Protein AF-A0A0J9YFS3-F1 (afdb_monomer)

pLDDT: mean 89.91, std 9.39, range [38.59, 97.0]

Structure (mmCIF, N/CA/C/O backbone):
data_AF-A0A0J9YFS3-F1
#
_entry.id   AF-A0A0J9YFS3-F1
#
loop_
_atom_site.group_PDB
_atom_site.id
_atom_site.type_symbol
_atom_site.label_atom_id
_atom_site.label_alt_id
_atom_site.label_comp_id
_atom_site.label_asym_id
_atom_site.label_entity_id
_atom_site.label_seq_id
_atom_site.pdbx_PDB_ins_code
_atom_site.Cartn_x
_atom_site.Cartn_y
_atom_site.Cartn_z
_atom_site.occupancy
_atom_site.B_iso_or_equiv
_atom_site.auth_seq_id
_atom_site.auth_comp_id
_atom_site.auth_asym_id
_atom_site.auth_atom_id
_atom_site.pdbx_PDB_model_num
ATOM 1 N N . GLU A 1 1 ? -10.698 -9.297 41.426 1.00 55.16 1 GLU A N 1
ATOM 2 C CA . GLU A 1 1 ? -11.127 -9.859 42.724 1.00 55.16 1 GLU A CA 1
ATOM 3 C C . GLU A 1 1 ? -10.001 -10.351 43.639 1.00 55.16 1 GLU A C 1
ATOM 5 O O . GLU A 1 1 ? -10.260 -10.469 44.822 1.00 55.16 1 GLU A O 1
ATOM 10 N N . ASN A 1 2 ? -8.738 -10.502 43.205 1.00 69.31 2 ASN A N 1
ATOM 11 C CA . ASN A 1 2 ? -7.644 -10.942 44.098 1.00 69.31 2 ASN A CA 1
ATOM 12 C C . ASN A 1 2 ? -6.583 -9.858 44.385 1.00 69.31 2 ASN A C 1
ATOM 14 O O . ASN A 1 2 ? -5.422 -9.997 44.013 1.00 69.31 2 ASN A O 1
ATOM 18 N N . VAL A 1 3 ? -6.963 -8.766 45.062 1.00 72.06 3 VAL A N 1
ATOM 19 C CA . VAL A 1 3 ? -6.001 -7.767 45.578 1.00 72.06 3 VAL A CA 1
ATOM 20 C C . VAL A 1 3 ? -5.992 -7.811 47.104 1.00 72.06 3 VAL A C 1
ATOM 22 O O . VAL A 1 3 ? -7.007 -7.531 47.735 1.00 72.06 3 VAL A O 1
ATOM 25 N N . LYS A 1 4 ? -4.845 -8.166 47.696 1.00 76.81 4 LYS A N 1
ATOM 26 C CA . LYS A 1 4 ? -4.739 -8.529 49.122 1.00 76.81 4 LYS A CA 1
ATOM 27 C C . LYS A 1 4 ? -4.835 -7.346 50.100 1.00 76.81 4 LYS A C 1
ATOM 29 O O . LYS A 1 4 ? -5.297 -7.526 51.216 1.00 76.81 4 LYS A O 1
ATOM 34 N N . THR A 1 5 ? -4.454 -6.131 49.699 1.00 82.62 5 THR A N 1
ATOM 35 C CA . THR A 1 5 ? -4.375 -4.959 50.605 1.00 82.62 5 THR A CA 1
ATOM 36 C C . THR A 1 5 ? -5.307 -3.819 50.177 1.00 82.62 5 THR A C 1
ATOM 38 O O . THR A 1 5 ? -5.415 -3.547 48.977 1.00 82.62 5 THR A O 1
ATOM 41 N N . GLY A 1 6 ? -5.883 -3.080 51.133 1.00 80.38 6 GLY A N 1
ATOM 42 C CA . GLY A 1 6 ? -6.810 -1.963 50.878 1.00 80.38 6 GLY A CA 1
ATOM 43 C C . GLY A 1 6 ? -6.247 -0.835 50.000 1.00 80.38 6 GLY A C 1
ATOM 44 O O . GLY A 1 6 ? -6.927 -0.382 49.084 1.00 80.38 6 GLY A O 1
ATOM 45 N N . PHE A 1 7 ? -4.976 -0.457 50.185 1.00 83.94 7 PHE A N 1
ATOM 46 C CA . PHE A 1 7 ? -4.300 0.548 49.349 1.00 83.94 7 PHE A CA 1
ATOM 47 C C . PHE A 1 7 ? -4.269 0.158 47.862 1.00 83.94 7 PHE A C 1
ATOM 49 O O . PHE A 1 7 ? -4.624 0.945 46.985 1.00 83.94 7 PHE A O 1
ATOM 56 N N . HIS A 1 8 ? -3.896 -1.091 47.565 1.00 83.94 8 HIS A N 1
ATOM 57 C CA . HIS A 1 8 ? -3.869 -1.595 46.194 1.00 83.94 8 HIS A CA 1
ATOM 58 C C . HIS A 1 8 ? -5.277 -1.742 45.597 1.00 83.94 8 HIS A C 1
ATOM 60 O O . HIS A 1 8 ? -5.435 -1.522 44.397 1.00 83.94 8 HIS A O 1
ATOM 66 N N . LYS A 1 9 ? -6.300 -2.052 46.413 1.00 85.38 9 LYS A N 1
ATOM 67 C CA . LYS A 1 9 ? -7.706 -2.025 45.970 1.00 85.38 9 LYS A CA 1
ATOM 68 C C . LYS A 1 9 ? -8.108 -0.607 45.551 1.00 85.38 9 LYS A C 1
ATOM 70 O O . LYS A 1 9 ? -8.561 -0.426 44.427 1.00 85.38 9 LYS A O 1
ATOM 75 N N . ALA A 1 10 ? -7.838 0.402 46.381 1.00 86.44 10 ALA A N 1
ATOM 76 C CA . ALA A 1 10 ? -8.145 1.799 46.064 1.00 86.44 10 ALA A CA 1
ATOM 77 C C . ALA A 1 10 ? -7.400 2.294 44.807 1.00 86.44 10 ALA A C 1
ATOM 79 O O . ALA A 1 10 ? -7.988 2.916 43.925 1.00 86.44 10 ALA A O 1
ATOM 80 N N . LYS A 1 11 ? -6.112 1.950 44.667 1.00 87.75 11 LYS A N 1
ATOM 81 C CA . LYS A 1 11 ? -5.310 2.277 43.475 1.00 87.75 11 LYS A CA 1
ATOM 82 C C . LYS A 1 11 ? -5.856 1.616 42.202 1.00 87.75 11 LYS A C 1
ATOM 84 O O . LYS A 1 11 ? -5.812 2.230 41.134 1.00 87.75 11 LYS A O 1
ATOM 89 N N . LEU A 1 12 ? -6.353 0.379 42.303 1.00 88.56 12 LEU A N 1
ATOM 90 C CA . LEU A 1 12 ? -6.974 -0.336 41.188 1.00 88.56 12 LEU A CA 1
ATOM 91 C C . LEU A 1 12 ? -8.295 0.319 40.772 1.00 88.56 12 LEU A C 1
ATOM 93 O O . LEU A 1 12 ? -8.501 0.527 39.579 1.00 88.56 12 LEU A O 1
ATOM 97 N N . GLU A 1 13 ? -9.140 0.691 41.732 1.00 89.62 13 GLU A N 1
ATOM 98 C CA . GLU A 1 13 ? -10.409 1.377 41.464 1.00 89.62 13 GLU A CA 1
ATOM 99 C C . GLU A 1 13 ? -10.193 2.728 40.765 1.00 89.62 13 GLU A C 1
ATOM 101 O O . GLU A 1 13 ? -10.807 3.002 39.734 1.00 89.62 13 GLU A O 1
ATOM 106 N N . THR A 1 14 ? -9.216 3.527 41.206 1.00 91.00 14 THR A N 1
ATOM 107 C CA . THR A 1 14 ? -8.851 4.774 40.511 1.00 91.00 14 THR A CA 1
ATOM 108 C C . THR A 1 14 ? -8.355 4.520 39.083 1.00 91.00 14 THR A C 1
ATOM 110 O O . THR A 1 14 ? -8.706 5.256 38.159 1.00 91.00 14 THR A O 1
ATOM 113 N N . LYS A 1 15 ? -7.551 3.466 38.864 1.00 90.69 15 LYS A N 1
ATOM 114 C CA . LYS A 1 15 ? -7.109 3.069 37.515 1.00 90.69 15 LYS A CA 1
ATOM 115 C C . LYS A 1 15 ? -8.284 2.645 36.634 1.00 90.69 15 LYS A C 1
ATOM 117 O O . LYS A 1 15 ? -8.315 3.045 35.474 1.00 90.69 15 LYS A O 1
ATOM 122 N N . ARG A 1 16 ? -9.228 1.867 37.175 1.00 91.44 16 ARG A N 1
ATOM 123 C CA . ARG A 1 16 ? -10.449 1.433 36.478 1.00 91.44 16 ARG A CA 1
ATOM 124 C C . ARG A 1 16 ? -11.292 2.624 36.057 1.00 91.44 16 ARG A C 1
ATOM 126 O O . ARG A 1 16 ? -11.628 2.724 34.883 1.00 91.44 16 ARG A O 1
ATOM 133 N N . LYS A 1 17 ? -11.543 3.567 36.969 1.00 94.25 17 LYS A N 1
ATOM 134 C CA . LYS A 1 17 ? -12.288 4.792 36.658 1.00 94.25 17 LYS A CA 1
ATOM 135 C C . LYS A 1 17 ? -11.631 5.578 35.517 1.00 94.25 17 LYS A C 1
ATOM 137 O O . LYS A 1 17 ? -12.284 5.855 34.519 1.00 94.25 17 LYS A O 1
ATOM 142 N N . ARG A 1 18 ? -10.314 5.812 35.596 1.00 93.69 18 ARG A N 1
ATOM 143 C CA . ARG A 1 18 ? -9.548 6.480 34.523 1.00 93.69 18 ARG A CA 1
ATOM 144 C C . ARG A 1 18 ? -9.530 5.708 33.204 1.00 93.69 18 ARG A C 1
ATOM 146 O O . ARG A 1 18 ? -9.299 6.299 32.155 1.00 93.69 18 ARG A O 1
ATOM 153 N N . PHE A 1 19 ? -9.632 4.383 33.243 1.00 94.62 19 PHE A N 1
ATOM 154 C CA . PHE A 1 19 ? -9.695 3.560 32.037 1.00 94.62 19 PHE A CA 1
ATOM 155 C C . PHE A 1 19 ? -11.069 3.679 31.370 1.00 94.62 19 PHE A C 1
ATOM 157 O O . PHE A 1 19 ? -11.141 3.864 30.159 1.00 94.62 19 PHE A O 1
ATOM 164 N N . LEU A 1 20 ? -12.143 3.647 32.163 1.00 95.75 20 LEU A N 1
ATOM 165 C CA . LEU A 1 20 ? -13.512 3.849 31.685 1.00 95.75 20 LEU A CA 1
ATOM 166 C C . LEU A 1 20 ? -13.707 5.248 31.092 1.00 95.75 20 LEU A C 1
ATOM 168 O O . LEU A 1 20 ? -14.267 5.370 30.007 1.00 95.75 20 LEU A O 1
ATOM 172 N N . GLU A 1 21 ? -13.199 6.286 31.761 1.00 95.12 21 GLU A N 1
ATOM 173 C CA . GLU A 1 21 ? -13.214 7.665 31.251 1.00 95.12 21 GLU A CA 1
ATOM 174 C C . GLU A 1 21 ? -12.500 7.758 29.896 1.00 95.12 21 GLU A C 1
ATOM 176 O O . GLU A 1 21 ? -13.107 8.190 28.920 1.00 95.12 21 GLU A O 1
ATOM 181 N N . ARG A 1 22 ? -11.272 7.229 29.795 1.00 93.19 22 ARG A N 1
ATOM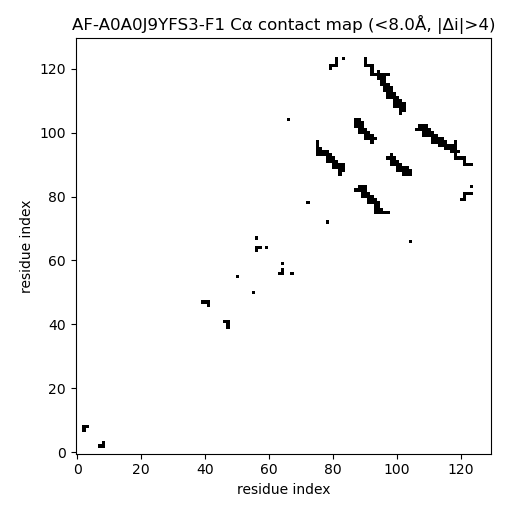 182 C CA . ARG A 1 22 ? -10.520 7.199 28.530 1.00 93.19 22 ARG A CA 1
ATOM 183 C C . ARG A 1 22 ? -11.220 6.407 27.430 1.00 93.19 22 ARG A C 1
ATOM 185 O O . ARG A 1 22 ? -11.238 6.847 26.292 1.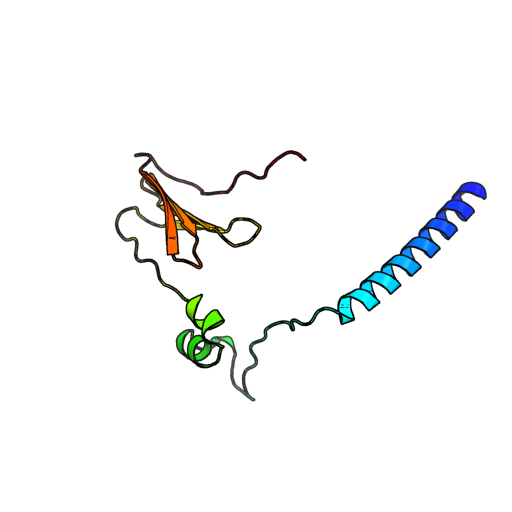00 93.19 22 ARG A O 1
ATOM 192 N N . THR A 1 23 ? -11.824 5.266 27.754 1.00 94.00 23 THR A N 1
ATOM 193 C CA . THR A 1 23 ? -12.576 4.464 26.771 1.00 94.00 23 THR A CA 1
ATOM 194 C C . THR A 1 23 ? -13.768 5.251 26.230 1.00 94.00 23 THR A C 1
ATOM 196 O O . THR A 1 23 ? -14.019 5.251 25.029 1.00 94.00 23 THR A O 1
ATOM 199 N N . ARG A 1 24 ? -14.474 5.979 27.104 1.00 93.38 24 ARG A N 1
ATOM 200 C CA . ARG A 1 24 ? -15.595 6.839 26.715 1.00 93.38 24 ARG A CA 1
ATOM 201 C C . ARG A 1 24 ? -15.147 8.009 25.841 1.00 93.38 24 ARG A C 1
ATOM 203 O O . ARG A 1 24 ? -15.855 8.370 24.908 1.00 93.38 24 ARG A O 1
ATOM 210 N N . GLU A 1 25 ? -14.005 8.611 26.156 1.00 92.62 25 GLU A N 1
ATOM 211 C CA . GLU A 1 25 ? -13.410 9.679 25.350 1.00 92.62 25 GLU A CA 1
ATOM 212 C C . GLU A 1 25 ? -12.977 9.172 23.971 1.00 92.62 25 GLU A C 1
ATOM 214 O O . GLU A 1 25 ? -13.316 9.804 22.976 1.00 92.62 25 GLU A O 1
ATOM 219 N N . ILE A 1 26 ? -12.322 8.008 23.897 1.00 92.19 26 ILE A N 1
ATOM 220 C CA . ILE A 1 26 ? -11.929 7.370 22.631 1.00 92.19 26 ILE A CA 1
ATOM 221 C C . ILE A 1 26 ? -13.161 7.069 21.772 1.00 92.19 26 ILE A C 1
ATOM 223 O O . ILE A 1 26 ? -13.198 7.474 20.617 1.00 92.19 26 ILE A O 1
ATOM 227 N N . ALA A 1 27 ? -14.200 6.449 22.341 1.00 90.69 27 A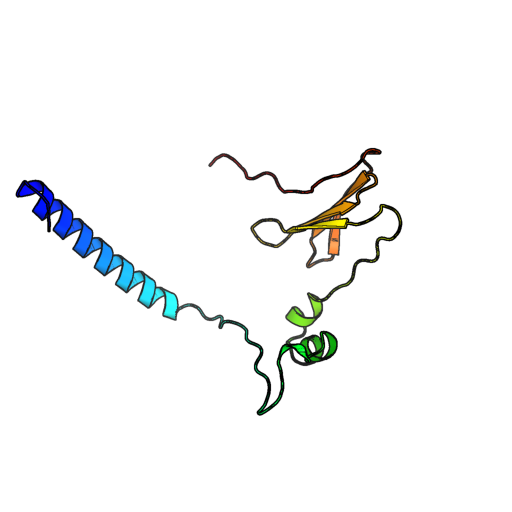LA A N 1
ATOM 228 C CA . ALA A 1 27 ? -15.433 6.144 21.611 1.00 90.69 27 ALA A CA 1
ATOM 229 C C . ALA A 1 27 ? -16.142 7.410 21.093 1.00 90.69 27 ALA A C 1
ATOM 231 O O . ALA A 1 27 ? -16.745 7.405 20.027 1.00 90.69 27 ALA A O 1
ATOM 232 N N . ARG A 1 28 ? -16.064 8.526 21.830 1.00 89.88 28 ARG A N 1
ATOM 233 C CA . ARG A 1 28 ? -16.570 9.824 21.352 1.00 89.88 28 ARG A CA 1
ATOM 234 C C . ARG A 1 28 ? -15.708 10.404 20.237 1.00 89.88 28 ARG A C 1
ATOM 236 O O . ARG A 1 28 ? -16.252 11.008 19.321 1.00 89.88 28 ARG A O 1
ATOM 243 N N . ALA A 1 29 ? -14.390 10.249 20.329 1.00 89.50 29 ALA A N 1
ATOM 244 C CA . ALA A 1 29 ? -13.461 10.709 19.306 1.00 89.50 29 ALA A CA 1
ATOM 245 C C . ALA A 1 29 ? -13.605 9.913 18.001 1.00 89.50 29 ALA A C 1
ATOM 247 O O . ALA A 1 29 ? -13.437 10.482 16.931 1.00 89.50 29 ALA A O 1
ATOM 248 N N . GLU A 1 30 ? -13.975 8.634 18.076 1.00 87.25 30 GLU A N 1
ATOM 249 C CA . GLU A 1 30 ? -14.235 7.788 16.906 1.00 87.25 30 GLU A CA 1
ATOM 250 C C . GLU A 1 30 ? -15.368 8.338 16.023 1.00 87.25 30 GLU A C 1
ATOM 252 O O . GLU A 1 30 ? -15.266 8.297 14.802 1.00 87.25 30 GLU A O 1
ATOM 257 N N . ILE A 1 31 ? -16.384 8.973 16.621 1.00 87.56 31 ILE A N 1
ATOM 258 C CA . ILE A 1 31 ? -17.484 9.639 15.896 1.00 87.56 31 ILE A CA 1
ATOM 259 C C . ILE A 1 31 ? -16.976 10.803 15.021 1.00 87.56 31 ILE A C 1
ATOM 261 O O . ILE A 1 31 ? -17.622 11.166 14.043 1.00 87.56 31 ILE A O 1
ATOM 265 N N . LEU A 1 32 ? -15.823 11.400 15.351 1.00 89.19 32 LEU A N 1
ATOM 266 C CA . LEU A 1 32 ? -15.221 12.481 14.560 1.00 89.19 32 LEU A CA 1
ATOM 267 C C . LEU A 1 32 ? -14.484 11.968 13.316 1.00 89.19 32 LEU A C 1
ATOM 269 O O . LEU A 1 32 ? -14.033 12.779 12.503 1.00 89.19 32 LEU A O 1
ATOM 273 N N . ASN A 1 33 ? -14.331 10.652 13.159 1.00 86.50 33 ASN A N 1
ATOM 274 C CA . ASN A 1 33 ? -13.731 10.097 11.961 1.00 86.50 33 ASN A CA 1
ATOM 275 C C . ASN A 1 33 ? -14.683 10.301 10.775 1.00 86.50 33 ASN A C 1
ATOM 277 O O . ASN A 1 33 ? -15.786 9.767 10.748 1.00 86.50 33 ASN A O 1
ATOM 281 N N . SER A 1 34 ? -14.263 11.117 9.811 1.00 86.81 34 SER A N 1
ATOM 282 C CA . SER A 1 34 ? -15.092 11.462 8.648 1.00 86.81 34 SER A CA 1
ATOM 283 C C . SER A 1 34 ? -15.045 10.392 7.553 1.00 86.81 34 SER A C 1
ATOM 285 O O . SER A 1 34 ? -15.941 10.319 6.713 1.00 86.81 34 SER A O 1
ATOM 287 N N . GLU A 1 35 ? -14.005 9.559 7.566 1.00 87.44 35 GLU A N 1
ATOM 288 C CA . GLU A 1 35 ? -13.803 8.493 6.592 1.00 87.44 35 GLU A CA 1
ATOM 289 C C . GLU A 1 35 ? -14.548 7.225 7.015 1.00 87.44 35 GLU A C 1
ATOM 291 O O . GLU A 1 35 ? -14.520 6.831 8.183 1.00 87.44 35 GLU A O 1
ATOM 296 N N . HIS A 1 36 ? -15.173 6.561 6.045 1.00 86.50 36 HIS A N 1
ATOM 297 C CA . HIS A 1 36 ? -15.836 5.274 6.241 1.00 86.50 36 HIS A CA 1
ATOM 298 C C . HIS A 1 36 ? -14.966 4.144 5.689 1.00 86.50 36 HIS A C 1
ATOM 300 O O . HIS A 1 36 ? -14.200 4.331 4.743 1.00 86.50 36 HIS A O 1
ATOM 306 N N . GLU A 1 37 ? -15.094 2.953 6.267 1.00 89.75 37 GLU A N 1
ATOM 307 C CA . GLU A 1 37 ? -14.412 1.769 5.752 1.00 89.75 37 GLU A CA 1
ATOM 308 C C . GLU A 1 37 ? -14.947 1.397 4.361 1.00 89.75 37 GLU A C 1
ATOM 310 O O . GLU A 1 37 ? -16.157 1.366 4.125 1.00 89.75 37 GLU A O 1
ATOM 315 N N . GLY A 1 38 ? -14.037 1.105 3.430 1.00 90.50 38 GLY A N 1
ATOM 316 C CA . GLY A 1 38 ? -14.406 0.595 2.112 1.00 90.50 38 GLY A CA 1
ATOM 317 C C . GLY A 1 38 ? -14.868 -0.861 2.189 1.00 90.50 38 GLY A C 1
ATOM 318 O O . GLY A 1 38 ? -14.311 -1.655 2.946 1.00 90.50 38 GLY A O 1
ATOM 319 N N . PHE A 1 39 ? -15.849 -1.235 1.369 1.00 93.31 39 PHE A N 1
ATOM 320 C CA . PHE A 1 39 ? -16.335 -2.610 1.259 1.00 93.31 39 PHE A CA 1
ATOM 321 C C . PHE A 1 39 ? -16.669 -2.968 -0.194 1.00 93.31 39 PHE A C 1
ATOM 323 O O . PHE A 1 39 ? -16.915 -2.095 -1.022 1.00 93.31 39 PHE A O 1
ATOM 330 N N . LEU A 1 40 ? -16.686 -4.270 -0.491 1.00 93.38 40 LEU A N 1
ATOM 331 C CA . LEU A 1 40 ? -17.175 -4.834 -1.748 1.00 93.38 40 LEU A CA 1
ATOM 332 C C . LEU A 1 40 ? -18.279 -5.836 -1.408 1.00 93.38 40 LEU A C 1
ATOM 334 O O . LEU A 1 40 ? -18.025 -6.822 -0.715 1.00 93.38 40 LEU A O 1
ATOM 338 N N . ALA A 1 41 ? -19.492 -5.580 -1.884 1.00 91.38 41 ALA A N 1
ATOM 339 C CA . ALA A 1 41 ? -20.638 -6.464 -1.714 1.00 91.38 41 ALA A CA 1
ATOM 340 C C . ALA A 1 41 ? -21.151 -6.872 -3.095 1.00 91.38 41 ALA A C 1
ATOM 342 O O . ALA A 1 41 ? -21.319 -6.013 -3.955 1.00 91.38 41 ALA A O 1
ATOM 343 N N . GLY A 1 42 ? -21.356 -8.173 -3.297 1.00 88.88 42 GLY A N 1
ATOM 344 C CA . GLY A 1 42 ? -22.006 -8.688 -4.498 1.00 88.88 42 GLY A CA 1
ATOM 345 C C . GLY A 1 42 ? -23.522 -8.609 -4.366 1.00 88.88 42 GLY A C 1
ATOM 346 O O . GLY A 1 42 ? -24.061 -8.635 -3.252 1.00 88.88 42 GLY A O 1
ATOM 347 N N . ASP A 1 43 ? -24.205 -8.555 -5.502 1.00 87.50 43 ASP A N 1
ATOM 348 C CA . ASP A 1 43 ? -25.657 -8.672 -5.553 1.00 87.50 43 ASP A CA 1
ATOM 349 C C . ASP A 1 43 ? -26.143 -10.072 -5.131 1.00 87.50 43 ASP A C 1
ATOM 351 O O . ASP A 1 43 ? -25.376 -11.008 -4.880 1.00 87.50 43 ASP A O 1
ATOM 355 N N . LYS A 1 44 ? -27.466 -10.251 -5.024 1.00 89.62 44 LYS A N 1
ATOM 356 C CA . LYS A 1 44 ? -28.059 -11.545 -4.650 1.00 89.62 44 LYS A CA 1
ATOM 357 C C . LYS A 1 44 ? -27.629 -12.650 -5.622 1.00 89.62 44 LYS A C 1
ATOM 359 O O . LYS A 1 44 ? -28.092 -12.696 -6.756 1.00 89.62 44 LYS A O 1
ATOM 364 N N . GLY A 1 45 ? -26.822 -13.586 -5.124 1.00 87.56 45 GLY A N 1
ATOM 365 C CA . GLY A 1 45 ? -26.304 -14.716 -5.902 1.00 87.56 45 GLY A CA 1
ATOM 366 C C . GLY A 1 45 ? -24.989 -14.427 -6.630 1.00 87.56 45 GLY A C 1
ATOM 367 O O . GLY A 1 45 ? -24.446 -15.331 -7.259 1.00 87.56 45 GLY A O 1
ATOM 368 N N . GLU A 1 46 ? -24.455 -13.212 -6.516 1.00 90.31 46 GLU A N 1
ATOM 369 C CA . GLU A 1 46 ? -23.140 -12.851 -7.028 1.00 90.31 46 GLU A CA 1
ATOM 370 C C . GLU A 1 46 ? -22.059 -13.125 -5.976 1.00 90.31 46 GLU A C 1
ATOM 372 O O . GLU A 1 46 ? -22.219 -12.860 -4.782 1.00 90.31 46 GLU A O 1
ATOM 377 N N . LEU A 1 47 ? -20.933 -13.673 -6.424 1.00 93.12 47 LEU A N 1
ATOM 378 C CA . LEU A 1 47 ? -19.802 -13.992 -5.564 1.00 93.12 47 LEU A CA 1
ATOM 379 C C . LEU A 1 47 ? -18.744 -12.900 -5.714 1.00 93.12 47 LEU A C 1
ATOM 381 O O . LEU A 1 47 ? -18.240 -12.666 -6.801 1.00 93.12 47 LEU A O 1
ATOM 385 N N . THR A 1 48 ? -18.339 -12.262 -4.618 1.00 93.44 48 THR A N 1
ATOM 386 C CA . THR A 1 48 ? -17.430 -11.098 -4.661 1.00 93.44 48 THR A CA 1
ATOM 387 C C . THR A 1 48 ? -16.072 -11.371 -5.315 1.00 93.44 48 THR A C 1
ATOM 389 O O . THR A 1 48 ? -15.435 -10.444 -5.806 1.00 93.44 48 THR A O 1
ATOM 392 N N . TYR A 1 49 ? -15.619 -12.628 -5.372 1.00 92.56 49 TYR A N 1
ATOM 393 C CA . TYR A 1 49 ? -14.362 -12.993 -6.032 1.00 92.56 49 TYR A CA 1
ATOM 394 C C . TYR A 1 49 ? -14.436 -12.984 -7.569 1.00 92.56 49 TYR A C 1
ATOM 396 O O . TYR A 1 49 ? -13.396 -13.118 -8.214 1.00 92.56 49 TYR A O 1
ATOM 404 N N . THR A 1 50 ? -15.628 -12.865 -8.169 1.00 93.62 50 THR A N 1
ATOM 405 C CA . THR A 1 50 ? -15.785 -12.775 -9.633 1.00 93.62 50 THR A CA 1
ATOM 406 C C . THR A 1 50 ? -15.633 -11.351 -10.164 1.00 93.62 50 THR A C 1
ATOM 408 O O . THR A 1 50 ? -15.499 -11.173 -11.373 1.00 93.62 50 THR A O 1
ATOM 411 N N . VAL A 1 51 ? -15.627 -10.348 -9.281 1.00 93.50 51 VAL A N 1
ATOM 412 C CA . VAL A 1 51 ? -15.481 -8.931 -9.637 1.00 93.50 51 VAL A CA 1
ATOM 413 C C . VAL A 1 51 ? -14.067 -8.661 -10.168 1.00 93.50 51 VAL A C 1
ATOM 415 O O . VAL A 1 51 ? -13.075 -8.989 -9.508 1.00 93.50 51 VAL A O 1
ATOM 418 N N . LYS A 1 52 ? -13.945 -8.054 -11.358 1.00 94.69 52 LYS A N 1
ATOM 419 C CA . LYS A 1 52 ? -12.638 -7.762 -11.973 1.00 94.69 52 LYS A CA 1
ATOM 420 C C . LYS A 1 52 ? -12.039 -6.461 -11.436 1.00 94.69 52 LYS A C 1
ATOM 422 O O . LYS A 1 52 ? -12.748 -5.546 -11.033 1.00 94.69 52 LYS A O 1
ATOM 427 N N . GLN A 1 53 ? -10.710 -6.336 -11.512 1.00 95.19 53 GLN A N 1
ATOM 428 C CA . GLN A 1 53 ? -10.013 -5.087 -11.159 1.00 95.19 53 GLN A CA 1
ATOM 429 C C . GLN A 1 53 ? -10.438 -3.907 -12.043 1.00 95.19 53 GLN A C 1
ATOM 431 O O . GLN A 1 53 ? -10.518 -2.783 -11.556 1.00 95.19 53 GLN A O 1
ATOM 436 N N . GLU A 1 54 ? -10.750 -4.167 -13.315 1.00 95.75 54 GLU A N 1
ATOM 437 C CA . GLU A 1 54 ? -11.277 -3.163 -14.247 1.00 95.75 54 GLU A CA 1
ATOM 438 C C . GLU A 1 54 ? -12.626 -2.610 -13.765 1.00 95.75 54 GLU A C 1
ATOM 440 O O . GLU A 1 54 ? -12.804 -1.395 -13.717 1.00 95.75 54 GLU A O 1
ATOM 445 N N . ASP A 1 55 ? -13.533 -3.486 -13.321 1.00 94.94 55 ASP A N 1
ATOM 446 C CA . ASP A 1 55 ? -14.847 -3.098 -12.795 1.00 94.94 55 ASP A CA 1
ATOM 447 C C . ASP A 1 55 ? -14.701 -2.258 -11.517 1.00 94.94 55 ASP A C 1
ATOM 449 O O . ASP A 1 55 ? -15.349 -1.222 -11.373 1.00 94.94 55 ASP A O 1
ATOM 453 N N . ILE A 1 56 ? -13.781 -2.646 -10.624 1.00 95.19 56 ILE A N 1
ATOM 454 C CA . ILE A 1 56 ? -13.467 -1.882 -9.407 1.00 95.19 56 ILE A CA 1
ATOM 455 C C . ILE A 1 56 ? -12.935 -0.492 -9.766 1.00 95.19 56 ILE A C 1
ATOM 457 O O . ILE A 1 56 ? -13.411 0.497 -9.215 1.00 95.19 56 ILE A O 1
ATOM 461 N N . CYS A 1 57 ? -11.982 -0.393 -10.697 1.00 96.31 57 CYS A N 1
ATOM 462 C CA . CYS A 1 57 ? -11.412 0.892 -11.115 1.00 96.31 57 CYS A CA 1
ATOM 463 C C . CYS A 1 57 ? -12.462 1.825 -11.729 1.00 96.31 57 CYS A C 1
ATOM 465 O O . CYS A 1 57 ? -12.376 3.034 -11.534 1.00 96.31 57 CYS A O 1
ATOM 467 N N . ASN A 1 58 ? -13.446 1.271 -12.440 1.00 95.94 58 ASN A N 1
ATOM 468 C CA . ASN A 1 58 ? -14.539 2.036 -13.040 1.00 95.94 58 ASN A CA 1
ATOM 469 C C . ASN A 1 58 ? -15.585 2.500 -12.010 1.00 95.94 58 ASN A C 1
ATOM 471 O O . ASN A 1 58 ? -16.273 3.489 -12.252 1.00 95.94 58 ASN A O 1
ATOM 475 N N . ALA A 1 59 ? -15.721 1.792 -10.884 1.00 95.44 59 ALA A N 1
ATOM 476 C CA . ALA A 1 59 ? -16.710 2.084 -9.847 1.00 95.44 59 ALA A CA 1
ATOM 477 C C . ALA A 1 59 ? -16.218 3.062 -8.762 1.00 95.44 59 ALA A C 1
ATOM 479 O O . ALA A 1 59 ? -17.036 3.672 -8.073 1.00 95.44 59 ALA A O 1
ATOM 480 N N . VAL A 1 60 ? -14.901 3.200 -8.577 1.00 95.75 60 VAL A N 1
ATOM 481 C CA . VAL A 1 60 ? -14.303 4.087 -7.562 1.00 95.75 60 VAL A CA 1
ATOM 482 C C . VAL A 1 60 ? -14.001 5.485 -8.108 1.00 95.75 60 VAL A C 1
ATOM 484 O O . VAL A 1 60 ? -14.006 5.732 -9.311 1.00 95.75 60 VAL A O 1
ATOM 487 N N . ASP A 1 61 ? -13.704 6.426 -7.210 1.00 95.31 61 ASP A N 1
ATOM 488 C CA . ASP A 1 61 ? -13.283 7.773 -7.586 1.00 95.31 61 ASP A CA 1
ATOM 489 C C . ASP A 1 61 ? -11.931 7.781 -8.332 1.00 95.31 61 ASP A C 1
ATOM 491 O O . ASP A 1 61 ? -11.091 6.894 -8.165 1.00 95.31 61 ASP A O 1
ATOM 495 N N . ILE A 1 62 ? -11.681 8.838 -9.114 1.00 94.88 62 ILE A N 1
ATOM 496 C CA . ILE A 1 62 ? -10.476 8.981 -9.952 1.00 94.88 62 ILE A CA 1
ATOM 497 C C . ILE A 1 62 ? -9.186 8.882 -9.125 1.00 94.88 62 ILE A C 1
ATOM 499 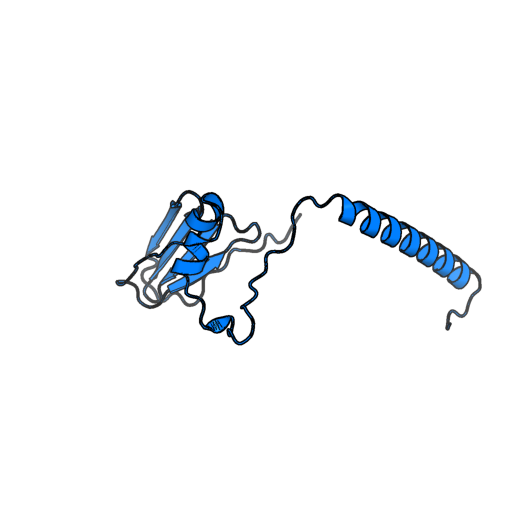O O . ILE A 1 62 ? -8.198 8.300 -9.583 1.00 94.88 62 ILE A O 1
ATOM 503 N N . ALA A 1 63 ? -9.165 9.431 -7.907 1.00 93.06 63 ALA A N 1
ATOM 504 C CA . ALA A 1 63 ? -7.971 9.388 -7.075 1.00 93.06 63 ALA A CA 1
ATOM 505 C C . ALA A 1 63 ? -7.687 7.959 -6.599 1.00 93.06 63 ALA A C 1
ATOM 507 O O . ALA A 1 63 ? -6.526 7.551 -6.579 1.00 93.06 63 ALA A O 1
ATOM 508 N N . SER A 1 64 ? -8.712 7.173 -6.275 1.00 93.38 64 SER A N 1
ATOM 509 C CA . SER A 1 64 ? -8.564 5.752 -5.949 1.00 93.38 64 SER A CA 1
ATOM 510 C C . SER A 1 64 ? -8.220 4.902 -7.170 1.00 93.38 64 SER A C 1
ATOM 512 O O . SER A 1 64 ? -7.288 4.103 -7.091 1.00 93.38 64 SER A O 1
ATOM 514 N N . ALA A 1 65 ? -8.861 5.137 -8.316 1.00 94.81 65 ALA A N 1
ATOM 515 C CA . ALA A 1 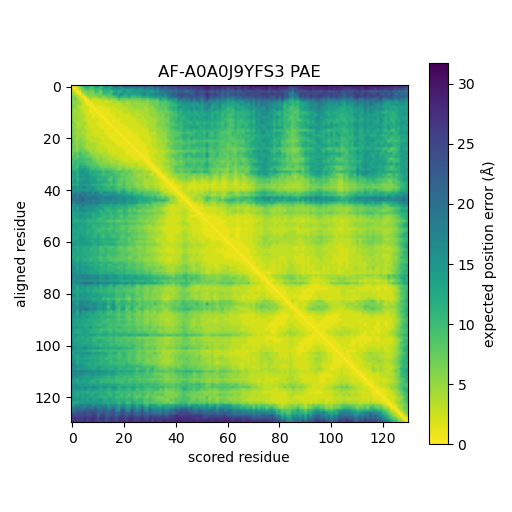65 ? -8.542 4.456 -9.570 1.00 94.81 65 ALA A CA 1
ATOM 516 C C . ALA A 1 65 ? -7.079 4.692 -9.992 1.00 94.81 65 ALA A C 1
ATOM 518 O O . ALA A 1 65 ? -6.383 3.759 -10.381 1.00 94.81 65 ALA A O 1
ATOM 519 N N . SER A 1 66 ? -6.551 5.911 -9.813 1.00 92.75 66 SER A N 1
ATOM 520 C CA . SER A 1 66 ? -5.150 6.244 -10.133 1.00 92.75 66 SER A CA 1
ATOM 521 C C . SER A 1 66 ? -4.101 5.477 -9.304 1.00 92.75 66 SER A C 1
ATOM 523 O O . SER A 1 66 ? -2.917 5.435 -9.661 1.00 92.75 66 SER A O 1
ATOM 525 N N . LYS A 1 67 ? -4.515 4.863 -8.185 1.00 93.06 67 LYS A N 1
ATOM 526 C CA . LYS A 1 67 ? -3.660 4.020 -7.335 1.00 93.06 67 LYS A CA 1
ATOM 527 C C . LYS A 1 67 ? -3.497 2.606 -7.891 1.00 93.06 67 LYS A C 1
ATOM 529 O O . LYS A 1 67 ? -2.591 1.911 -7.441 1.00 93.06 67 LYS A O 1
ATOM 534 N N . HIS A 1 68 ? -4.324 2.187 -8.849 1.00 94.12 68 HIS A N 1
ATOM 535 C CA . HIS A 1 68 ? -4.129 0.950 -9.596 1.00 94.12 68 HIS A CA 1
ATOM 536 C C . HIS A 1 68 ? -3.067 1.178 -10.681 1.00 94.12 68 HIS A C 1
ATOM 538 O O . HIS A 1 68 ? -3.226 2.022 -11.562 1.00 94.12 68 HIS A O 1
ATOM 544 N N . PHE A 1 69 ? -1.948 0.457 -10.602 1.00 92.81 69 PHE A N 1
ATOM 545 C CA . PHE A 1 69 ? -0.867 0.544 -11.582 1.00 92.81 69 PHE A CA 1
ATOM 546 C C . PHE A 1 69 ? -0.135 -0.791 -11.712 1.00 92.81 69 PHE A C 1
ATOM 548 O O . PHE A 1 69 ? -0.077 -1.578 -10.770 1.00 92.81 69 PHE A O 1
ATOM 555 N N . ASP A 1 70 ? 0.468 -0.999 -12.879 1.00 92.69 70 ASP A N 1
ATOM 556 C CA . ASP A 1 70 ? 1.307 -2.152 -13.197 1.00 92.69 70 ASP A CA 1
ATOM 557 C C . ASP A 1 70 ? 2.748 -1.686 -13.452 1.00 92.69 70 ASP A C 1
ATOM 559 O O . ASP A 1 70 ? 2.970 -0.641 -14.071 1.00 92.69 70 ASP A O 1
ATOM 563 N N . VAL A 1 71 ? 3.734 -2.447 -12.969 1.00 91.38 71 VAL A N 1
ATOM 564 C CA . VAL A 1 71 ? 5.163 -2.169 -13.186 1.00 91.38 71 VAL A CA 1
ATOM 565 C C . VAL A 1 71 ? 5.806 -3.393 -13.822 1.00 91.38 71 VAL A C 1
ATOM 567 O O . VAL A 1 71 ? 6.081 -4.393 -13.159 1.00 91.38 71 VAL A O 1
ATOM 570 N N . ARG A 1 72 ? 6.082 -3.304 -15.124 1.00 92.88 72 ARG A N 1
ATOM 571 C CA . ARG A 1 72 ? 6.637 -4.417 -15.904 1.00 92.88 72 ARG A CA 1
ATOM 572 C C . ARG A 1 72 ? 8.157 -4.456 -15.813 1.00 92.88 72 ARG A C 1
ATOM 574 O O . ARG A 1 72 ? 8.846 -3.663 -16.451 1.00 92.88 72 ARG A O 1
ATOM 581 N N . LEU A 1 73 ? 8.679 -5.393 -15.021 1.00 92.56 73 LEU A N 1
ATOM 582 C CA . LEU A 1 73 ? 10.113 -5.566 -14.767 1.00 92.56 73 LEU A CA 1
ATOM 583 C C . LEU A 1 73 ? 10.558 -7.000 -15.084 1.00 92.56 73 LEU A C 1
ATOM 585 O O . LEU A 1 73 ? 10.554 -7.881 -14.230 1.00 92.56 73 LEU A O 1
ATOM 589 N N . GLU A 1 74 ? 10.970 -7.241 -16.325 1.00 92.44 74 GLU A N 1
ATOM 590 C CA . GLU A 1 74 ? 11.219 -8.606 -16.826 1.00 92.44 74 GLU A CA 1
ATOM 591 C C . GLU A 1 74 ? 12.677 -9.073 -16.654 1.00 92.44 74 GLU A C 1
ATOM 593 O O . GLU A 1 74 ? 12.981 -10.264 -16.697 1.00 92.44 74 GLU A O 1
ATOM 598 N N . ARG A 1 75 ? 13.616 -8.141 -16.453 1.00 92.00 75 ARG A N 1
ATOM 599 C CA . ARG A 1 75 ? 15.058 -8.412 -16.616 1.00 92.00 75 ARG A CA 1
ATOM 600 C C . ARG A 1 75 ? 15.721 -9.053 -15.393 1.00 92.00 75 ARG A C 1
ATOM 602 O O . ARG A 1 75 ? 16.596 -9.913 -15.539 1.00 92.00 75 ARG A O 1
ATOM 609 N N . PHE A 1 76 ? 15.319 -8.657 -14.185 1.00 93.56 76 PHE A N 1
ATOM 610 C CA . PHE A 1 76 ? 16.043 -8.983 -12.946 1.00 93.56 76 PHE A CA 1
ATOM 611 C C . PHE A 1 76 ? 15.377 -10.069 -12.088 1.00 93.56 76 PHE A C 1
ATOM 613 O O . PHE A 1 76 ? 15.651 -10.191 -10.892 1.00 93.56 76 PHE A O 1
ATOM 620 N N . GLY A 1 77 ? 14.579 -10.927 -12.727 1.00 91.94 77 GLY A N 1
ATOM 621 C CA . GLY A 1 77 ? 13.890 -12.044 -12.083 1.00 91.94 77 GLY A CA 1
ATOM 622 C C . GLY A 1 77 ? 12.692 -11.598 -11.238 1.00 91.94 77 GLY A C 1
ATOM 623 O O . GLY A 1 77 ? 12.282 -10.445 -11.320 1.00 91.94 77 GLY A O 1
ATOM 624 N N . PRO A 1 78 ? 12.116 -12.503 -10.425 1.00 94.75 78 PRO A N 1
ATOM 625 C CA . PRO A 1 78 ? 10.967 -12.178 -9.589 1.00 94.75 78 PRO A CA 1
ATOM 626 C C . PRO A 1 78 ? 11.275 -11.037 -8.621 1.00 94.75 78 PRO A C 1
ATOM 628 O O . PRO A 1 78 ? 12.342 -11.022 -7.995 1.00 94.75 78 PRO A O 1
ATOM 631 N N . TYR A 1 79 ? 10.320 -10.121 -8.483 1.00 96.06 79 TYR A N 1
ATOM 632 C CA . TYR A 1 79 ? 10.417 -8.977 -7.589 1.00 96.06 79 TYR A CA 1
ATOM 633 C C . TYR A 1 79 ? 9.719 -9.241 -6.261 1.00 96.06 79 TYR A C 1
ATOM 635 O O . TYR A 1 79 ? 8.639 -9.827 -6.201 1.00 96.06 79 TYR A O 1
ATOM 643 N N . ARG A 1 80 ? 10.332 -8.754 -5.185 1.00 94.81 80 ARG A N 1
ATOM 644 C CA . ARG A 1 80 ? 9.672 -8.524 -3.900 1.00 94.81 80 ARG A CA 1
ATOM 645 C C . ARG A 1 80 ? 9.382 -7.041 -3.759 1.00 94.81 80 ARG A C 1
ATOM 647 O O . ARG A 1 80 ? 10.188 -6.223 -4.194 1.00 94.81 80 ARG A O 1
ATOM 654 N N . ALA A 1 81 ? 8.263 -6.715 -3.127 1.00 94.06 81 ALA A N 1
ATOM 655 C CA . ALA A 1 81 ? 7.840 -5.346 -2.885 1.00 94.06 81 ALA A CA 1
ATOM 656 C C . ALA A 1 81 ? 7.558 -5.124 -1.392 1.00 94.06 81 ALA A C 1
ATOM 658 O O . ALA A 1 81 ? 7.055 -6.016 -0.705 1.00 94.06 81 ALA A O 1
ATOM 659 N N . ASN A 1 82 ? 7.886 -3.940 -0.881 1.00 94.31 82 ASN A N 1
ATOM 660 C CA . ASN A 1 82 ? 7.633 -3.552 0.500 1.00 94.31 82 ASN A CA 1
ATOM 661 C C . ASN A 1 82 ? 7.266 -2.067 0.586 1.00 94.31 82 ASN A C 1
ATOM 663 O O . ASN A 1 82 ? 8.066 -1.199 0.240 1.00 94.31 82 ASN A O 1
ATOM 667 N N . TYR A 1 83 ? 6.062 -1.773 1.073 1.00 92.69 83 TYR A N 1
ATOM 668 C CA . TYR A 1 83 ? 5.669 -0.405 1.392 1.00 92.69 83 TYR A CA 1
ATOM 669 C C . TYR A 1 83 ? 6.303 0.037 2.706 1.00 92.69 83 TYR A C 1
ATOM 671 O O . TYR A 1 83 ? 6.376 -0.720 3.679 1.00 92.69 83 TYR A O 1
ATOM 679 N N . ILE A 1 84 ? 6.723 1.298 2.760 1.00 89.38 84 ILE A N 1
ATOM 680 C CA . ILE A 1 84 ? 7.116 1.903 4.030 1.00 89.38 84 ILE A CA 1
ATOM 681 C C . ILE A 1 84 ? 5.889 2.105 4.937 1.00 89.38 84 ILE A C 1
ATOM 683 O O . ILE A 1 84 ? 4.751 2.041 4.496 1.00 89.38 84 ILE A O 1
ATOM 687 N N . HIS A 1 85 ? 6.103 2.368 6.227 1.00 85.69 85 HIS A N 1
ATOM 688 C CA . HIS A 1 85 ? 5.021 2.355 7.230 1.00 85.69 85 HIS A CA 1
ATOM 689 C C . HIS A 1 85 ? 3.928 3.409 7.020 1.00 85.69 85 HIS A C 1
ATOM 691 O O . HIS A 1 85 ? 2.769 3.113 7.269 1.00 85.69 85 HIS A O 1
ATOM 697 N N . ASN A 1 86 ? 4.271 4.602 6.528 1.00 86.38 86 ASN A N 1
ATOM 698 C CA . ASN A 1 86 ? 3.263 5.603 6.154 1.00 86.38 86 ASN A CA 1
ATOM 699 C C . ASN A 1 86 ? 2.613 5.302 4.788 1.00 86.38 86 ASN A C 1
ATOM 701 O O . ASN A 1 86 ? 1.880 6.127 4.256 1.00 86.38 86 ASN A O 1
ATOM 705 N N . GLY A 1 87 ? 2.964 4.175 4.168 1.00 88.06 87 GLY A N 1
ATOM 706 C CA . GLY A 1 87 ? 2.500 3.751 2.862 1.00 88.06 87 GLY A CA 1
ATOM 707 C C . GLY A 1 87 ? 3.109 4.508 1.688 1.00 88.06 87 GLY A C 1
ATOM 708 O O . GLY A 1 87 ? 3.012 3.995 0.595 1.00 88.06 87 GLY A O 1
ATOM 709 N N . ARG A 1 88 ? 3.761 5.669 1.844 1.00 90.75 88 ARG A N 1
ATOM 710 C CA . ARG A 1 88 ? 4.057 6.603 0.733 1.00 90.75 88 ARG A CA 1
ATOM 711 C C . ARG A 1 88 ? 5.076 6.113 -0.301 1.00 90.75 88 ARG A C 1
ATOM 713 O O . ARG A 1 88 ? 4.959 6.422 -1.480 1.00 90.75 88 ARG A O 1
ATOM 720 N N . HIS A 1 89 ? 6.094 5.390 0.141 1.00 92.75 89 HIS A N 1
ATOM 721 C CA . HIS A 1 89 ? 7.164 4.891 -0.723 1.00 92.75 89 HIS A CA 1
ATOM 722 C C . HIS A 1 89 ? 7.087 3.373 -0.853 1.00 92.75 89 HIS A C 1
ATOM 724 O O . HIS A 1 89 ? 6.780 2.669 0.113 1.00 92.75 89 HIS A O 1
ATOM 730 N N . LEU A 1 90 ? 7.411 2.887 -2.045 1.00 94.62 90 LEU A N 1
ATOM 731 C CA . LEU A 1 90 ? 7.477 1.477 -2.384 1.00 94.62 90 LEU A CA 1
ATOM 732 C C . LEU A 1 90 ? 8.932 1.094 -2.659 1.00 94.62 90 LEU A C 1
ATOM 734 O O . LEU A 1 90 ? 9.608 1.714 -3.480 1.00 94.62 90 LEU A O 1
ATOM 738 N N . LEU A 1 91 ? 9.408 0.084 -1.936 1.00 95.31 91 LEU A N 1
ATOM 739 C CA . LEU A 1 91 ? 10.698 -0.561 -2.145 1.00 95.31 91 LEU A CA 1
ATOM 740 C C . LEU A 1 91 ? 10.475 -1.812 -2.981 1.00 95.31 91 LEU A C 1
ATOM 742 O O . LEU A 1 91 ? 9.598 -2.610 -2.655 1.00 95.31 91 LEU A O 1
ATOM 746 N N . ILE A 1 92 ? 11.282 -2.007 -4.015 1.00 95.75 92 ILE A N 1
ATOM 747 C CA . ILE A 1 92 ? 11.257 -3.205 -4.847 1.00 95.75 92 ILE A CA 1
ATOM 748 C C . ILE A 1 92 ? 12.655 -3.805 -4.963 1.00 95.75 92 ILE A C 1
ATOM 750 O O . ILE A 1 92 ? 13.651 -3.085 -5.001 1.00 95.75 92 ILE A O 1
ATOM 754 N N . GLY A 1 93 ? 12.725 -5.134 -5.001 1.00 96.56 93 GLY A N 1
ATOM 755 C CA . GLY A 1 93 ? 13.969 -5.884 -5.126 1.00 96.56 93 GLY A CA 1
ATOM 756 C C . GLY A 1 93 ? 13.798 -7.093 -6.032 1.00 96.56 93 GLY A C 1
ATOM 757 O O . GLY A 1 93 ? 13.053 -8.012 -5.692 1.00 96.56 93 GLY A O 1
ATOM 758 N N . GLY A 1 94 ? 14.478 -7.092 -7.172 1.00 97.00 94 GLY A N 1
ATOM 759 C CA . GLY A 1 94 ? 14.551 -8.208 -8.105 1.00 97.00 94 GLY A CA 1
ATOM 760 C C . GLY A 1 94 ? 15.628 -9.202 -7.683 1.00 97.00 94 GLY A C 1
ATOM 761 O O . GLY A 1 94 ? 16.743 -8.816 -7.331 1.00 97.00 94 GLY A O 1
ATOM 762 N N . LYS A 1 95 ? 15.324 -10.501 -7.768 1.00 96.44 95 LYS A N 1
ATOM 763 C CA . LYS A 1 95 ? 16.226 -11.593 -7.352 1.00 96.44 95 LYS A CA 1
ATOM 764 C C . LYS A 1 95 ? 17.647 -11.501 -7.937 1.00 96.44 95 LYS A C 1
ATOM 766 O O . LYS A 1 95 ? 18.576 -12.018 -7.325 1.00 96.44 95 LYS A O 1
ATOM 771 N N . ARG A 1 96 ? 17.829 -10.870 -9.103 1.00 96.31 96 ARG A N 1
ATOM 772 C CA . ARG A 1 96 ? 19.120 -10.729 -9.809 1.00 96.31 96 ARG A CA 1
ATOM 773 C C . ARG A 1 96 ? 19.849 -9.397 -9.557 1.00 96.31 96 ARG A C 1
ATOM 775 O O . ARG A 1 96 ? 20.651 -9.004 -10.398 1.00 96.31 96 ARG A O 1
ATOM 782 N N . GLY A 1 97 ? 19.558 -8.693 -8.464 1.00 95.50 97 GLY A N 1
ATOM 783 C CA . GLY A 1 97 ? 20.375 -7.556 -8.015 1.00 95.50 97 GLY A CA 1
ATOM 784 C C . GLY A 1 97 ? 19.735 -6.179 -8.151 1.00 95.50 97 GLY A C 1
ATOM 785 O O . GLY A 1 97 ? 20.247 -5.221 -7.585 1.00 95.50 97 GLY A O 1
ATOM 786 N N . HIS A 1 98 ? 18.608 -6.045 -8.850 1.00 96.81 98 HIS A N 1
ATOM 787 C CA . HIS A 1 98 ? 17.944 -4.746 -8.991 1.00 96.81 98 HIS A CA 1
ATOM 788 C C . HIS A 1 98 ? 17.217 -4.358 -7.709 1.00 96.81 98 HIS A C 1
ATOM 790 O O . HIS A 1 98 ? 16.389 -5.117 -7.217 1.00 96.81 98 HIS A O 1
ATOM 796 N N . VAL A 1 99 ? 17.507 -3.175 -7.184 1.00 96.31 99 VAL A N 1
ATOM 797 C CA . VAL A 1 99 ? 16.846 -2.597 -6.016 1.00 96.31 99 VAL A CA 1
ATOM 798 C C . VAL A 1 99 ?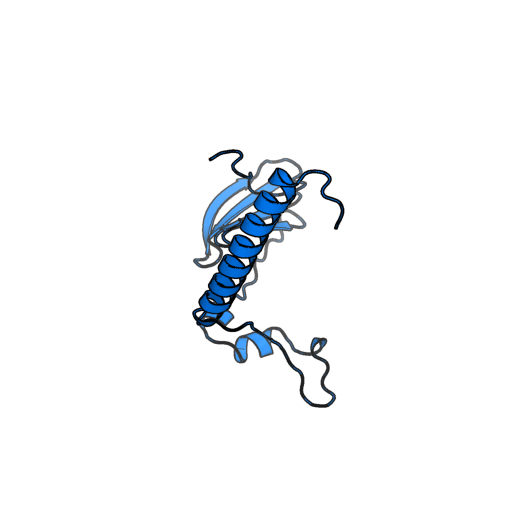 16.432 -1.179 -6.367 1.00 96.31 99 VAL A C 1
ATOM 800 O O . VAL A 1 99 ? 17.251 -0.384 -6.826 1.00 96.31 99 VAL A O 1
ATOM 803 N N . ALA A 1 100 ? 15.168 -0.843 -6.133 1.00 95.50 100 ALA A N 1
ATOM 804 C CA . ALA A 1 100 ? 14.670 0.504 -6.361 1.00 95.50 100 ALA A CA 1
ATOM 805 C C . ALA A 1 100 ? 13.706 0.949 -5.261 1.00 95.50 100 ALA A C 1
ATOM 807 O O . ALA A 1 100 ? 13.030 0.145 -4.618 1.00 95.50 100 ALA A O 1
ATOM 808 N N . ALA A 1 101 ? 13.647 2.258 -5.057 1.00 94.88 101 ALA A N 1
ATOM 809 C CA . ALA A 1 101 ? 12.743 2.928 -4.142 1.00 94.88 101 ALA A CA 1
ATOM 810 C C . ALA A 1 101 ? 12.083 4.092 -4.877 1.00 94.88 101 ALA A C 1
ATOM 812 O O . ALA A 1 101 ? 12.778 4.942 -5.437 1.00 94.88 101 ALA A O 1
ATOM 813 N N . PHE A 1 102 ? 10.758 4.167 -4.852 1.00 94.75 102 PHE A N 1
ATOM 814 C CA . PHE A 1 102 ? 10.024 5.259 -5.484 1.00 94.75 102 PHE A CA 1
ATOM 815 C C . PHE A 1 102 ? 8.809 5.679 -4.661 1.00 94.75 102 PHE A C 1
ATOM 817 O O . PHE A 1 102 ? 8.261 4.908 -3.872 1.00 94.75 102 PHE A O 1
ATOM 824 N N . ASP A 1 103 ? 8.402 6.932 -4.827 1.00 94.19 103 ASP A N 1
ATOM 825 C CA . ASP A 1 103 ? 7.088 7.400 -4.406 1.00 94.19 103 ASP A CA 1
ATOM 826 C C . ASP A 1 103 ? 6.058 6.779 -5.350 1.00 94.19 103 ASP A C 1
ATOM 828 O O . ASP A 1 103 ? 6.033 7.100 -6.537 1.00 94.19 103 ASP A O 1
ATOM 832 N N . TRP A 1 104 ? 5.243 5.843 -4.864 1.00 92.50 104 TRP A N 1
ATOM 833 C CA . TRP A 1 104 ? 4.309 5.129 -5.735 1.00 92.50 104 TRP A CA 1
ATOM 834 C C . TRP A 1 104 ? 3.076 5.961 -6.072 1.00 92.50 104 TRP A C 1
ATOM 836 O O . TRP A 1 104 ? 2.386 5.626 -7.029 1.00 92.50 104 TRP A O 1
ATOM 846 N N . LEU A 1 105 ? 2.782 7.037 -5.336 1.00 91.38 105 LEU A N 1
ATOM 847 C CA . LEU A 1 105 ? 1.653 7.896 -5.671 1.00 91.38 105 LEU A CA 1
ATOM 848 C C . LEU A 1 105 ? 2.028 8.788 -6.855 1.00 91.38 105 LEU A C 1
ATOM 850 O O . LEU A 1 105 ? 1.343 8.771 -7.874 1.00 91.38 105 LEU A O 1
ATOM 854 N N . THR A 1 106 ? 3.159 9.494 -6.760 1.00 92.75 106 THR A N 1
ATOM 855 C CA . THR A 1 106 ? 3.653 10.376 -7.836 1.00 92.75 106 THR A CA 1
ATOM 856 C C . THR A 1 106 ? 4.470 9.644 -8.896 1.00 92.75 106 THR A C 1
ATOM 858 O O . THR A 1 106 ? 4.877 10.253 -9.882 1.00 92.75 106 THR A O 1
ATOM 861 N N . LYS A 1 107 ? 4.746 8.351 -8.688 1.00 91.88 107 LYS A N 1
ATOM 862 C CA . LYS A 1 107 ? 5.620 7.514 -9.527 1.00 91.88 107 LYS A CA 1
ATOM 863 C C . LYS A 1 107 ? 7.045 8.075 -9.656 1.00 91.88 107 LYS A C 1
ATOM 865 O O . LYS A 1 107 ? 7.748 7.802 -10.623 1.00 91.88 107 LYS A O 1
ATOM 870 N N . THR A 1 108 ? 7.493 8.861 -8.675 1.00 94.19 108 THR A N 1
ATOM 871 C CA . THR A 1 108 ? 8.813 9.502 -8.693 1.00 94.19 108 THR A CA 1
ATOM 872 C C . THR A 1 108 ? 9.871 8.572 -8.115 1.00 94.19 108 THR A C 1
ATOM 874 O O . THR A 1 108 ? 9.833 8.229 -6.931 1.00 94.19 108 THR A O 1
ATOM 877 N N . LEU A 1 109 ? 10.850 8.199 -8.936 1.00 94.25 109 LEU A N 1
ATOM 878 C CA . LEU A 1 109 ? 11.989 7.393 -8.514 1.00 94.25 109 LEU A CA 1
ATOM 879 C C . LEU A 1 109 ? 12.882 8.170 -7.536 1.00 94.25 109 LEU A C 1
ATOM 881 O O . LEU A 1 109 ? 13.206 9.334 -7.764 1.00 94.25 109 LEU A O 1
ATOM 885 N N . ARG A 1 110 ? 13.268 7.533 -6.427 1.00 93.06 110 ARG A N 1
ATOM 886 C CA . ARG A 1 110 ? 14.132 8.122 -5.388 1.00 93.06 110 ARG A CA 1
ATOM 887 C C . ARG A 1 110 ? 15.520 7.502 -5.391 1.00 93.06 110 ARG A C 1
ATOM 889 O O . ARG A 1 110 ? 16.500 8.204 -5.181 1.00 93.06 110 ARG A O 1
ATOM 896 N N . CYS A 1 111 ? 15.590 6.194 -5.595 1.00 91.50 111 CYS A N 1
ATOM 897 C CA . CYS A 1 111 ? 16.833 5.442 -5.653 1.00 91.50 111 CYS A CA 1
ATOM 898 C C . CYS A 1 111 ? 16.646 4.253 -6.592 1.00 91.50 111 CYS A C 1
ATOM 900 O O . CYS A 1 111 ? 15.594 3.613 -6.572 1.00 91.50 111 CYS A O 1
ATOM 902 N N . GLU A 1 112 ? 17.668 3.954 -7.380 1.00 95.25 112 GLU A N 1
ATOM 903 C CA . GLU A 1 112 ? 17.754 2.757 -8.204 1.00 95.25 112 GLU A CA 1
ATOM 904 C C . GLU A 1 112 ? 19.213 2.320 -8.270 1.00 95.25 112 GLU A C 1
ATOM 906 O O . GLU A 1 112 ? 20.098 3.112 -8.589 1.00 95.25 112 GLU A O 1
ATOM 911 N N . ILE A 1 113 ? 19.464 1.062 -7.930 1.00 96.19 113 ILE A N 1
ATOM 912 C CA . ILE A 1 113 ? 20.797 0.476 -7.922 1.00 96.19 113 ILE A CA 1
ATOM 913 C C . ILE A 1 113 ? 20.718 -0.991 -8.326 1.00 96.19 113 ILE A C 1
ATOM 915 O O . ILE A 1 113 ? 19.756 -1.694 -8.021 1.00 96.19 113 ILE A O 1
ATOM 919 N N . ASN A 1 114 ? 21.755 -1.468 -9.004 1.00 95.88 114 ASN A N 1
ATOM 920 C CA . ASN A 1 114 ? 21.983 -2.891 -9.171 1.00 95.88 114 ASN A CA 1
ATOM 921 C C . ASN A 1 114 ? 23.143 -3.313 -8.265 1.00 95.88 114 ASN A C 1
ATOM 923 O O . ASN A 1 114 ? 24.263 -2.845 -8.448 1.00 95.88 114 ASN A O 1
ATOM 927 N N . VAL A 1 115 ? 22.871 -4.183 -7.292 1.00 94.94 115 VAL A N 1
ATOM 928 C CA . VAL A 1 115 ? 23.876 -4.669 -6.334 1.00 94.94 115 VAL A CA 1
ATOM 929 C C . VAL A 1 115 ? 24.750 -5.793 -6.896 1.00 94.94 115 VAL A C 1
ATOM 931 O O . VAL A 1 115 ? 25.665 -6.244 -6.222 1.00 94.94 115 VAL A O 1
ATOM 934 N N . MET A 1 116 ? 24.496 -6.243 -8.132 1.00 94.19 116 MET A N 1
ATOM 935 C CA . MET A 1 116 ? 25.273 -7.277 -8.838 1.00 94.19 116 MET A CA 1
ATOM 936 C C . MET A 1 116 ? 25.334 -8.639 -8.120 1.00 94.19 116 MET A C 1
ATOM 938 O O . MET A 1 116 ? 26.086 -9.526 -8.519 1.00 94.19 116 MET A O 1
ATOM 942 N N . GLU A 1 117 ? 24.496 -8.833 -7.104 1.00 94.06 117 GLU A N 1
ATOM 943 C CA . GLU A 1 117 ? 24.361 -10.061 -6.329 1.00 94.06 117 GLU A CA 1
ATOM 944 C C . GLU A 1 117 ? 22.886 -10.440 -6.125 1.00 94.06 117 GLU A C 1
ATOM 946 O O . GLU A 1 117 ? 21.964 -9.721 -6.516 1.00 94.06 117 GLU A O 1
ATOM 951 N N . GLY A 1 118 ? 22.641 -11.608 -5.531 1.00 94.62 118 GLY A N 1
ATOM 952 C CA . GLY A 1 118 ? 21.286 -12.101 -5.304 1.00 94.62 118 GLY A CA 1
ATOM 953 C C . GLY A 1 118 ? 20.552 -11.341 -4.196 1.00 94.62 118 GLY A C 1
ATOM 954 O O . GLY A 1 118 ? 20.926 -11.433 -3.028 1.00 94.62 118 GLY A O 1
ATOM 955 N N . VAL A 1 119 ? 19.439 -10.681 -4.526 1.00 95.56 119 VAL A N 1
ATOM 956 C CA . VAL A 1 119 ? 18.577 -10.014 -3.532 1.00 95.56 119 VAL A CA 1
ATOM 957 C C . VAL A 1 119 ? 17.551 -11.009 -2.994 1.00 95.56 119 VAL A C 1
ATOM 959 O O . VAL A 1 119 ? 16.768 -11.593 -3.747 1.00 95.56 119 VAL A O 1
ATOM 962 N N . ARG A 1 120 ? 17.547 -11.214 -1.670 1.00 94.00 120 ARG A N 1
ATOM 963 C CA . ARG A 1 120 ? 16.624 -12.146 -0.996 1.00 94.00 120 ARG A CA 1
ATOM 964 C C . ARG A 1 120 ? 15.372 -11.480 -0.440 1.00 94.00 120 ARG A C 1
ATOM 966 O O . ARG A 1 120 ? 14.307 -12.090 -0.511 1.00 94.00 120 ARG A O 1
ATOM 973 N N . ASP A 1 121 ? 15.499 -10.276 0.106 1.00 93.69 121 ASP A N 1
ATOM 974 C CA . ASP A 1 121 ? 14.401 -9.502 0.691 1.00 93.69 121 ASP A CA 1
ATOM 975 C C . ASP A 1 121 ? 14.694 -7.999 0.591 1.00 93.69 121 ASP A C 1
ATOM 977 O O . ASP A 1 121 ? 15.857 -7.597 0.528 1.00 93.69 121 ASP A O 1
ATOM 981 N N . VAL A 1 122 ? 13.640 -7.182 0.595 1.00 92.25 122 VAL A N 1
ATOM 982 C CA . VAL A 1 122 ? 13.723 -5.718 0.674 1.00 92.25 122 VAL A 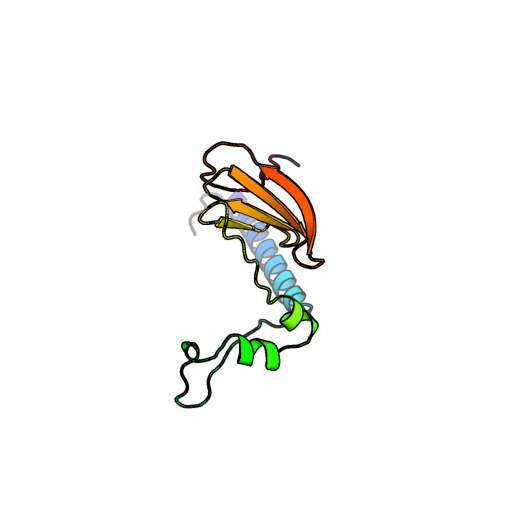CA 1
ATOM 983 C C . VAL A 1 122 ? 12.805 -5.231 1.782 1.00 92.25 122 VAL A C 1
ATOM 985 O O . VAL A 1 122 ? 11.611 -5.526 1.817 1.00 92.25 122 VAL A O 1
ATOM 988 N N . ARG A 1 123 ? 13.375 -4.499 2.732 1.00 91.19 123 ARG A N 1
ATOM 989 C CA . ARG A 1 123 ? 12.675 -4.012 3.919 1.00 91.19 123 ARG A CA 1
ATOM 990 C C . ARG A 1 123 ? 13.188 -2.626 4.228 1.00 91.19 123 ARG A C 1
ATOM 992 O O . ARG A 1 123 ? 14.394 -2.393 4.188 1.00 91.19 123 ARG A O 1
ATOM 999 N N . LYS A 1 124 ? 12.292 -1.726 4.621 1.00 83.00 124 LYS A N 1
ATOM 1000 C CA . LYS A 1 124 ? 12.754 -0.520 5.301 1.00 83.00 124 LYS A CA 1
ATOM 1001 C C . LYS A 1 124 ? 13.349 -0.884 6.661 1.00 83.00 124 LYS A C 1
ATOM 1003 O O . LYS A 1 124 ? 12.827 -1.758 7.362 1.00 83.00 124 LYS A O 1
ATOM 1008 N N . GLN A 1 125 ? 14.389 -0.168 7.065 1.00 78.50 125 GLN A N 1
ATOM 1009 C CA . GLN A 1 125 ? 14.827 -0.196 8.451 1.00 78.50 125 GLN A CA 1
ATOM 1010 C C . GLN A 1 125 ? 13.713 0.405 9.322 1.00 78.50 125 GLN A C 1
ATOM 1012 O O . GLN A 1 125 ? 13.084 1.404 8.963 1.00 78.50 125 GLN A O 1
ATOM 1017 N N . LYS A 1 126 ? 13.397 -0.248 10.443 1.00 65.81 126 LYS A N 1
ATOM 1018 C CA . LYS A 1 126 ? 12.636 0.406 11.507 1.00 65.81 126 LYS A CA 1
ATOM 1019 C C . LYS A 1 126 ? 13.626 1.297 12.239 1.00 65.81 126 LYS A C 1
ATOM 1021 O O . LYS A 1 126 ? 14.640 0.783 12.706 1.00 65.81 126 LYS A O 1
ATOM 1026 N N . ASP A 1 127 ? 13.339 2.588 12.325 1.00 60.81 127 ASP A N 1
ATOM 1027 C CA . ASP A 1 127 ? 14.100 3.479 13.191 1.00 60.81 127 ASP A CA 1
ATOM 1028 C C . ASP A 1 127 ? 13.965 2.958 14.627 1.00 60.81 127 ASP A C 1
ATOM 1030 O O . ASP A 1 127 ? 12.895 3.014 15.234 1.00 60.81 127 ASP A O 1
ATOM 1034 N N . PHE A 1 128 ? 15.036 2.368 15.153 1.00 51.97 128 PHE A N 1
ATOM 1035 C CA . PHE A 1 128 ? 15.151 2.069 16.574 1.00 51.97 128 PHE A CA 1
ATOM 1036 C C . PHE A 1 128 ? 15.580 3.364 17.268 1.00 51.97 128 PHE A C 1
ATOM 1038 O O . PHE A 1 128 ? 16.767 3.600 17.467 1.00 51.97 128 PHE A O 1
ATOM 1045 N N . GLY A 1 129 ? 14.606 4.213 17.600 1.00 49.59 129 GLY A N 1
ATOM 1046 C CA . GLY A 1 129 ? 14.810 5.343 18.507 1.00 49.59 129 GLY A CA 1
ATOM 1047 C C . GLY A 1 129 ? 14.311 6.686 17.986 1.00 49.59 129 GLY A C 1
ATOM 1048 O O . GLY A 1 129 ? 15.003 7.365 17.231 1.00 49.59 129 GLY A O 1
ATOM 1049 N N . ARG A 1 130 ? 13.144 7.097 18.482 1.00 38.59 130 ARG A N 1
ATOM 1050 C CA . ARG A 1 130 ? 12.976 8.222 19.413 1.00 38.59 130 ARG A CA 1
ATOM 1051 C C . ARG A 1 130 ? 11.710 7.993 20.228 1.00 38.59 130 ARG A C 1
ATOM 1053 O O . ARG A 1 130 ? 10.745 7.451 19.648 1.00 38.59 130 ARG A O 1
#

Sequence (130 aa):
ENVKTGFHKAKLETKRKRFLERTREIARAEILNSEHEGFLAGDKGELTYTVKQEDICNAVDIASASKHFDVRLERFGPYRANYIHNGRHLLIGGKRGHVAAFDWLTKTLRCEINVMEGVRDVRKQKDFGR

Solvent-accessible surface area (backbone atoms only — not comparable to full-atom values): 8181 Å² total; per-residue (Å²): 138,91,65,96,46,72,69,60,43,54,55,48,51,55,50,50,52,56,46,54,51,50,50,55,51,50,61,57,54,56,72,69,54,86,76,76,87,85,83,85,81,51,60,97,92,48,59,63,87,75,67,49,73,68,60,51,42,72,73,46,56,69,76,63,30,68,69,64,81,85,84,93,66,82,86,32,50,70,68,45,76,32,64,40,94,89,56,56,36,38,35,38,28,15,36,59,11,39,36,36,32,24,32,64,83,82,65,43,78,75,47,76,49,70,73,82,43,76,44,87,81,60,75,78,82,76,84,88,77,132

Mean predicted aligned error: 8.11 Å

Radius of gyration: 24.35 Å; Cα contacts (8 Å, |Δi|>4): 12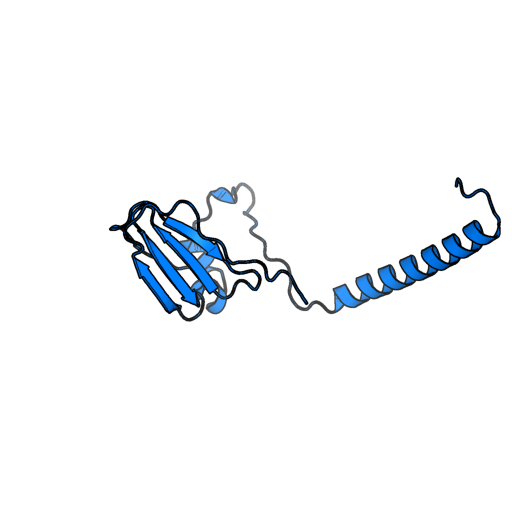5; chains: 1; bounding box: 53×27×68 Å

InterPro domains:
  IPR040315 WD repeat-containing protein WDR46/Utp7 [PTHR14085] (3-123)

Organism: Brugia malayi (NCBI:txid6279)

Foldseek 3Di:
DDDDDPVVVVVVVVVVVVVVVVVVVVVVVVVVPPDDDDDFDDDDVDDSVVDDPVNVLVPDDPLVNLLDDDDDDDPQADKDWDADPVRQKIWIDRQQFWTWIARSSVRGTDDIDGRRHGDDDDDDDDPPDD

Secondary structure (DSSP, 8-state):
----SHHHHHHHHHHHHHHHHHHHHHHHHHTT-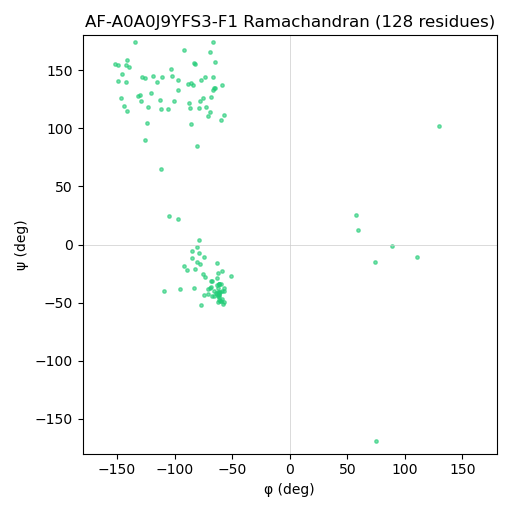-PPPP-----TT--GGG--HHHHHHHS-HHHHTT-------SS-SEEEEE-TTS-EEEEEETTSEEEEEETTTTEEEEEEE-SS------PPP----

Nearest PDB structures (foldseek):
  6rxt-assembly1_UG  TM=8.938E-01  e=3.507E-07  Thermochaetoides thermophila
  5oql-assembly1_F  TM=8.748E-01  e=3.094E-07  Thermochaetoides thermophila DSM 1495
  7d63-assembly1_5C  TM=8.855E-01  e=5.442E-07  Saccharomyces cerevisiae S288C
  6lqp-assembly1_5C  TM=8.855E-01  e=5.442E-07  Saccharomyces cerevisiae S288C
  6lqv-assembly1_5C  TM=9.641E-01  e=5.208E-06  Saccharomyces cerevisiae S288C